Protein AF-A0A822GB26-F1 (afdb_monomer_lite)

Radius of gyration: 25.75 Å; chains: 1; bounding box: 28×36×82 Å

Foldseek 3Di:
DDDDPDPPPPPPPDPDDDDDDPPDDQDPPQDKAPKDDWDDFPDPDDDGDIDIDIDGD

Sequence (57 aa):
TRNFTSQQPNCTDSLIEVRDCNIGCCSVDGNWSPWSPWNNCTADCNGGERVRTRQCN

Structure (mmCIF, N/CA/C/O backbone):
data_AF-A0A822GB26-F1
#
_entry.id   AF-A0A822GB26-F1
#
loop_
_atom_site.group_PDB
_atom_site.id
_atom_site.type_symbol
_atom_site.label_atom_id
_atom_site.label_alt_id
_atom_site.label_comp_id
_atom_site.label_asym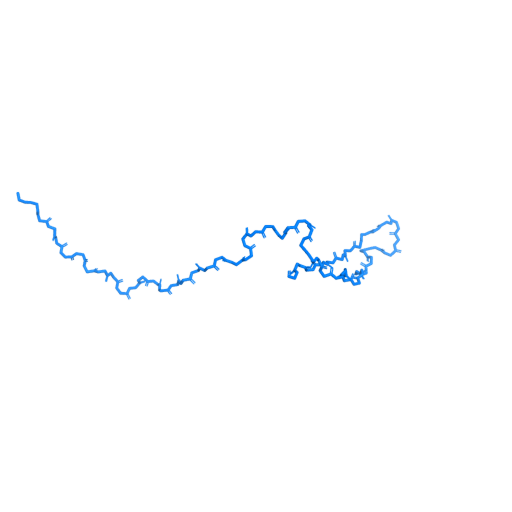_id
_atom_site.label_entity_id
_atom_site.label_seq_id
_atom_site.pdbx_PDB_ins_code
_atom_site.Cartn_x
_atom_site.Cartn_y
_atom_site.Cartn_z
_atom_site.occupancy
_atom_site.B_iso_or_equiv
_atom_site.auth_seq_id
_atom_site.auth_comp_id
_atom_site.auth_asym_id
_atom_site.auth_atom_id
_atom_site.pdbx_PDB_model_num
ATOM 1 N N . THR A 1 1 ? -11.225 12.784 -62.885 1.00 42.66 1 THR A N 1
ATOM 2 C CA . THR A 1 1 ? -10.096 13.541 -62.299 1.00 42.66 1 THR A CA 1
ATOM 3 C C . THR A 1 1 ? -10.541 14.050 -60.940 1.00 42.66 1 THR A C 1
ATOM 5 O O . THR A 1 1 ? -11.398 14.920 -60.893 1.00 42.66 1 THR A O 1
ATOM 8 N N . ARG A 1 2 ? -10.119 13.412 -59.835 1.00 49.38 2 ARG A N 1
ATOM 9 C CA . ARG A 1 2 ? -10.568 13.792 -58.480 1.00 49.38 2 ARG A CA 1
A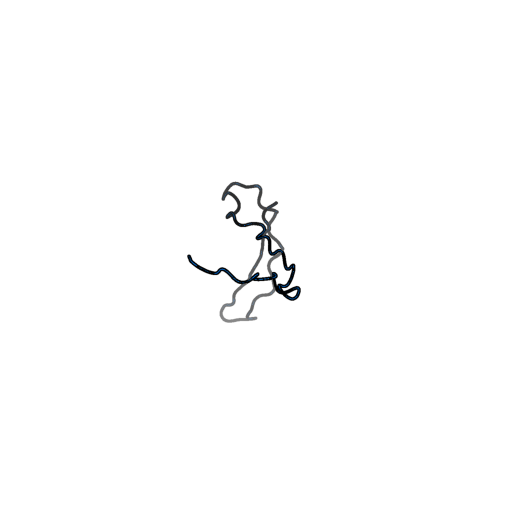TOM 10 C C . ARG A 1 2 ? -9.627 14.854 -57.911 1.00 49.38 2 ARG A C 1
ATOM 12 O O . ARG A 1 2 ? -8.442 14.593 -57.744 1.00 49.38 2 ARG A O 1
ATOM 19 N N . ASN A 1 3 ? -10.193 16.033 -57.672 1.00 51.94 3 ASN A N 1
ATOM 20 C CA . ASN A 1 3 ? -9.601 17.146 -56.942 1.00 51.94 3 ASN A CA 1
ATOM 21 C C . ASN A 1 3 ? -9.397 16.750 -55.479 1.00 51.94 3 ASN A C 1
ATOM 23 O O . ASN A 1 3 ? -10.356 16.349 -54.823 1.00 51.94 3 ASN A O 1
ATOM 27 N N . PHE A 1 4 ? -8.188 16.931 -54.962 1.00 60.03 4 PHE A N 1
ATOM 28 C CA . PHE A 1 4 ? -7.934 16.933 -53.528 1.00 60.03 4 PHE A CA 1
ATOM 29 C C . PHE A 1 4 ? -7.279 18.267 -53.192 1.00 60.03 4 PHE A C 1
ATOM 31 O O . PHE A 1 4 ? -6.085 18.474 -53.382 1.00 60.03 4 PHE A O 1
ATOM 38 N N . THR A 1 5 ? -8.132 19.207 -52.797 1.00 56.09 5 THR A N 1
ATOM 39 C CA . THR A 1 5 ? -7.766 20.476 -52.172 1.00 56.09 5 THR A CA 1
ATOM 40 C C . THR A 1 5 ? -6.802 20.229 -51.018 1.00 56.09 5 THR A C 1
ATOM 42 O O . THR A 1 5 ? -7.016 19.324 -50.213 1.00 56.09 5 THR A O 1
ATOM 45 N N . SER A 1 6 ? -5.760 21.054 -50.949 1.00 61.94 6 SER A N 1
ATOM 46 C CA . SER A 1 6 ? -4.765 21.101 -49.882 1.00 61.94 6 SER A CA 1
ATOM 47 C C . SER A 1 6 ? -5.426 21.163 -48.502 1.00 61.94 6 SER A C 1
ATOM 49 O O . SER A 1 6 ? -5.855 22.227 -48.054 1.00 61.94 6 SER A O 1
ATOM 51 N N . GLN A 1 7 ? -5.485 20.034 -47.803 1.00 59.91 7 GLN A N 1
ATOM 52 C CA . GLN A 1 7 ? -5.692 20.032 -46.361 1.00 59.91 7 GLN A CA 1
ATOM 53 C C . GLN A 1 7 ? -4.353 20.360 -45.710 1.00 59.91 7 GLN A C 1
ATOM 55 O O . GLN A 1 7 ? -3.527 19.498 -45.428 1.00 59.91 7 GLN A O 1
ATOM 60 N N . GLN A 1 8 ? -4.131 21.662 -45.558 1.00 60.41 8 GLN A N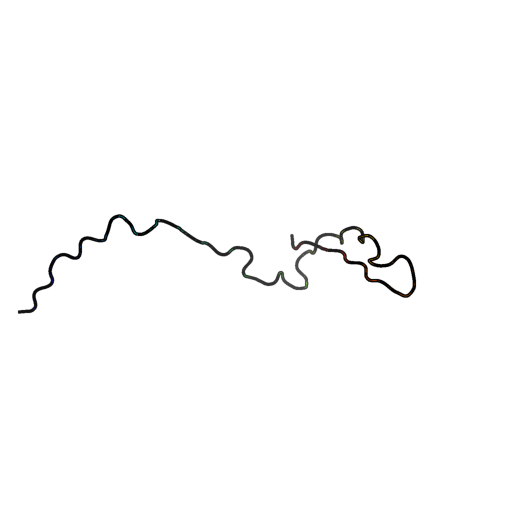 1
ATOM 61 C CA . GLN A 1 8 ? -3.115 22.223 -44.685 1.00 60.41 8 GLN A CA 1
ATOM 62 C C . GLN A 1 8 ? -3.444 21.741 -43.259 1.00 60.41 8 GLN A C 1
ATOM 64 O O . GLN A 1 8 ? -4.569 21.978 -42.809 1.00 60.41 8 GLN A O 1
ATOM 69 N N . PRO A 1 9 ? -2.544 21.020 -42.568 1.00 58.41 9 PRO A N 1
ATOM 70 C CA . PRO A 1 9 ? -2.830 20.545 -41.221 1.00 58.41 9 PRO A CA 1
ATOM 71 C C . PRO A 1 9 ? -3.012 21.774 -40.327 1.00 58.41 9 PRO A C 1
ATOM 73 O O . PRO A 1 9 ? -2.183 22.685 -40.337 1.00 58.41 9 PRO A O 1
ATOM 76 N N . ASN A 1 10 ? -4.143 21.850 -39.629 1.00 59.53 10 ASN A N 1
ATOM 77 C CA . ASN A 1 10 ? -4.436 22.958 -38.729 1.00 59.53 10 ASN A CA 1
ATOM 78 C C . ASN A 1 10 ? -3.324 23.053 -37.673 1.00 59.53 10 ASN A C 1
ATOM 80 O O . ASN A 1 10 ? -3.083 22.103 -36.936 1.00 59.53 10 ASN A O 1
ATOM 84 N N . CYS A 1 11 ? -2.675 24.215 -37.555 1.00 63.06 11 CYS A N 1
ATOM 85 C CA . CYS A 1 11 ? -1.626 24.490 -36.559 1.00 63.06 11 CYS A CA 1
ATOM 86 C C . CYS A 1 11 ? -2.166 24.616 -35.114 1.00 63.06 11 CYS A C 1
ATOM 88 O O . CYS A 1 11 ? -1.628 25.373 -34.310 1.00 63.06 11 CYS A O 1
ATOM 90 N N . THR A 1 12 ? -3.265 23.935 -34.797 1.00 63.69 12 THR A N 1
ATOM 91 C CA . THR A 1 12 ? -3.937 23.926 -33.486 1.00 63.69 12 THR A CA 1
ATOM 92 C C . THR A 1 12 ? -4.185 22.514 -32.962 1.00 63.69 12 THR A C 1
ATOM 94 O O . THR A 1 12 ? -4.849 22.355 -31.941 1.00 63.69 12 THR A O 1
ATOM 97 N N . ASP A 1 13 ? -3.612 21.488 -33.595 1.00 63.72 13 ASP A N 1
ATOM 98 C CA . ASP A 1 13 ? -3.543 20.175 -32.967 1.00 63.72 13 ASP A CA 1
ATOM 99 C C . ASP A 1 13 ? -2.515 20.233 -31.837 1.00 63.72 13 ASP A C 1
ATOM 101 O O . ASP A 1 13 ? -1.321 20.460 -32.036 1.00 63.72 13 ASP A O 1
ATOM 105 N N . SER A 1 14 ? -3.021 20.117 -30.613 1.00 69.25 14 SER A N 1
ATOM 106 C CA . SER A 1 14 ? -2.216 20.168 -29.402 1.00 69.25 14 SER A CA 1
ATOM 107 C C . SER A 1 14 ? -1.130 19.093 -29.464 1.00 69.25 14 SER A C 1
ATOM 109 O O . SER A 1 14 ? -1.440 17.910 -29.572 1.00 69.25 14 SER A O 1
ATOM 111 N N . LEU A 1 15 ? 0.139 19.503 -29.358 1.00 71.06 15 LEU A N 1
ATOM 112 C CA . LEU A 1 15 ? 1.322 18.629 -29.291 1.00 71.06 15 LEU A CA 1
ATOM 113 C C . LEU A 1 15 ? 1.408 17.889 -27.943 1.00 71.06 15 LEU A C 1
ATOM 115 O O . LEU A 1 15 ? 2.471 17.803 -27.329 1.00 71.06 15 LEU A O 1
ATOM 119 N N . ILE A 1 16 ? 0.275 17.424 -27.423 1.00 75.75 16 ILE A N 1
ATOM 120 C CA . ILE A 1 16 ? 0.222 16.725 -26.149 1.00 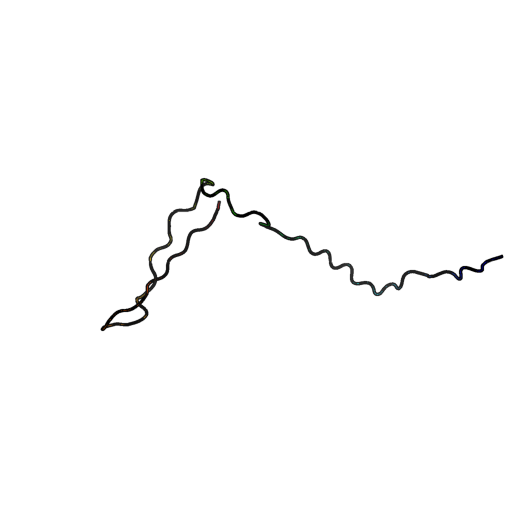75.75 16 ILE A CA 1
ATOM 121 C C . ILE A 1 16 ? 0.602 15.276 -26.421 1.00 75.75 16 ILE A C 1
ATOM 123 O O . ILE A 1 16 ? -0.173 14.496 -26.968 1.00 75.75 16 ILE A O 1
ATOM 127 N N . GLU A 1 17 ? 1.819 14.930 -26.024 1.00 77.12 17 GLU A N 1
ATOM 128 C CA . GLU A 1 17 ? 2.287 13.557 -25.989 1.00 77.12 17 GLU A CA 1
ATOM 129 C C . GLU A 1 17 ? 1.965 12.969 -24.613 1.00 77.12 17 GLU A C 1
ATOM 131 O O . GLU A 1 17 ? 2.578 13.318 -23.603 1.00 77.12 17 GLU A O 1
ATOM 136 N N . VAL A 1 18 ? 0.976 12.080 -24.569 1.00 81.19 18 VAL A N 1
ATOM 137 C CA . VAL A 1 18 ? 0.693 11.277 -23.379 1.00 81.19 18 VAL A CA 1
ATOM 138 C C . VAL A 1 18 ? 1.437 9.959 -23.525 1.00 81.19 18 VAL A C 1
ATOM 140 O O . VAL A 1 18 ? 1.275 9.258 -24.523 1.00 81.19 18 VAL A O 1
ATOM 143 N N . ARG A 1 19 ? 2.253 9.618 -22.525 1.00 81.00 19 ARG A N 1
ATOM 144 C CA . ARG A 1 19 ? 2.853 8.289 -22.403 1.00 81.00 19 ARG A CA 1
ATOM 145 C C . ARG A 1 19 ? 2.394 7.658 -21.109 1.00 81.00 19 ARG A C 1
ATOM 147 O O . ARG A 1 19 ? 2.611 8.215 -20.034 1.00 81.00 19 ARG A O 1
ATOM 154 N N . ASP A 1 20 ? 1.803 6.483 -21.231 1.00 78.94 20 ASP A N 1
ATOM 155 C CA . ASP A 1 20 ? 1.478 5.672 -20.075 1.00 78.94 20 ASP A CA 1
ATOM 156 C C . ASP A 1 20 ? 2.777 5.175 -19.417 1.00 78.94 20 ASP A C 1
ATOM 158 O O . ASP A 1 20 ? 3.716 4.736 -20.089 1.00 78.94 20 ASP A O 1
ATOM 162 N N . CYS A 1 21 ? 2.844 5.242 -18.089 1.00 75.06 21 CYS A N 1
ATOM 163 C CA . CYS A 1 21 ? 3.930 4.672 -17.298 1.00 75.06 21 CYS A CA 1
ATOM 164 C C . CYS A 1 21 ? 3.377 3.581 -16.377 1.00 75.06 21 CYS A C 1
ATOM 166 O O . CYS A 1 21 ? 2.214 3.620 -15.984 1.00 75.06 21 CYS A O 1
ATOM 168 N N . ASN A 1 22 ? 4.206 2.589 -16.037 1.00 67.38 22 ASN A N 1
ATOM 169 C CA . ASN A 1 22 ? 3.832 1.488 -15.136 1.00 67.38 22 ASN A CA 1
ATOM 170 C C . ASN A 1 22 ? 2.606 0.673 -15.614 1.00 67.38 22 ASN A C 1
ATOM 172 O O . ASN A 1 22 ? 1.783 0.242 -14.814 1.00 67.38 22 ASN A O 1
ATOM 176 N N . ILE A 1 23 ? 2.502 0.445 -16.930 1.00 69.50 23 ILE A N 1
ATOM 177 C CA . ILE A 1 23 ? 1.394 -0.273 -17.605 1.00 69.50 23 ILE A CA 1
ATOM 178 C C . ILE A 1 23 ? 1.345 -1.767 -17.220 1.00 69.50 23 ILE A C 1
ATOM 180 O O . ILE A 1 23 ? 0.370 -2.465 -17.489 1.00 69.50 23 ILE A O 1
ATOM 184 N N . GLY A 1 24 ? 2.398 -2.283 -16.585 1.00 68.44 24 GLY A N 1
ATOM 185 C CA . GLY A 1 24 ? 2.438 -3.644 -16.066 1.00 68.44 24 GLY A CA 1
ATOM 186 C C . GLY A 1 24 ? 2.015 -3.704 -14.603 1.00 68.44 24 GLY A C 1
ATOM 187 O O . GLY A 1 24 ? 2.454 -2.892 -13.789 1.00 68.44 24 GLY A O 1
ATOM 188 N N . CYS A 1 25 ? 1.246 -4.733 -14.234 1.00 64.06 25 CYS A N 1
ATOM 189 C CA . CYS A 1 25 ? 1.285 -5.202 -12.855 1.00 64.06 25 CYS A CA 1
ATOM 190 C C . CYS A 1 25 ? 2.741 -5.535 -12.547 1.00 64.06 25 CYS A C 1
ATOM 192 O O . CYS A 1 25 ? 3.350 -6.333 -13.263 1.00 64.06 25 CYS A O 1
ATOM 194 N N . CYS A 1 26 ? 3.298 -4.932 -11.504 1.00 65.56 26 CYS A N 1
ATOM 195 C CA . CYS A 1 26 ? 4.572 -5.393 -10.993 1.00 65.56 26 CYS A CA 1
ATOM 196 C C . CYS A 1 26 ? 4.484 -6.893 -10.777 1.00 65.56 26 CYS A C 1
ATOM 198 O O . CYS A 1 26 ? 3.512 -7.358 -10.170 1.00 65.56 26 CYS A O 1
ATOM 200 N N . SER A 1 27 ? 5.440 -7.633 -11.348 1.00 61.66 27 SER A N 1
ATOM 201 C CA . SER A 1 27 ? 5.573 -9.075 -11.167 1.00 61.66 27 SER A CA 1
ATOM 202 C C . SER A 1 27 ? 5.250 -9.382 -9.708 1.00 61.66 27 SER A C 1
ATOM 204 O O . SER A 1 27 ? 5.720 -8.667 -8.826 1.00 61.66 27 SER A O 1
ATOM 206 N N . VAL A 1 28 ? 4.408 -10.374 -9.419 1.00 59.97 28 VAL A N 1
ATOM 207 C CA . VAL A 1 28 ? 3.979 -10.633 -8.029 1.00 59.97 28 VAL A CA 1
ATOM 208 C C . VAL A 1 28 ? 5.198 -10.875 -7.115 1.00 59.97 28 VAL A C 1
ATOM 210 O O . VAL A 1 28 ? 5.172 -10.487 -5.945 1.00 59.97 28 VAL A O 1
ATOM 213 N N . ASP A 1 29 ? 6.291 -11.371 -7.710 1.00 60.28 29 ASP A N 1
ATOM 214 C CA . ASP A 1 29 ? 7.619 -11.593 -7.118 1.00 60.28 29 ASP A CA 1
ATOM 215 C C . ASP A 1 29 ? 8.616 -10.426 -7.314 1.00 60.28 29 ASP A C 1
ATOM 217 O O . ASP A 1 29 ? 9.768 -10.493 -6.890 1.00 60.28 29 ASP A O 1
ATOM 221 N N . GLY A 1 30 ? 8.204 -9.350 -7.984 1.00 57.38 30 GLY A N 1
ATOM 222 C CA . GLY A 1 30 ? 8.994 -8.155 -8.257 1.00 57.38 30 GLY A CA 1
ATOM 223 C C . GLY A 1 30 ? 9.153 -7.331 -6.989 1.00 57.38 30 GLY A C 1
ATOM 224 O O . GLY A 1 30 ? 8.206 -6.675 -6.570 1.00 57.38 30 GLY A O 1
ATOM 225 N N . ASN A 1 31 ? 10.335 -7.444 -6.372 1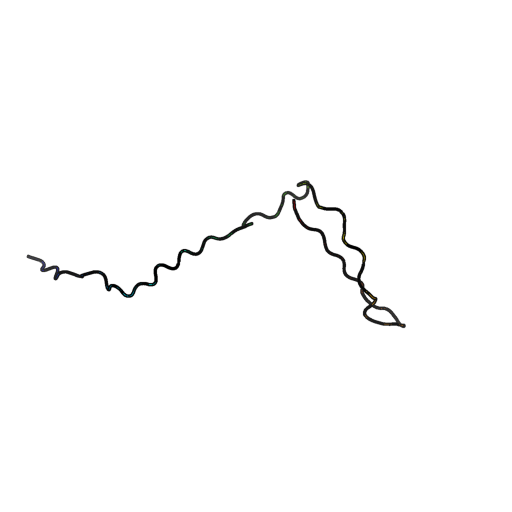.00 69.44 31 ASN A N 1
ATOM 226 C CA . ASN A 1 31 ? 10.889 -6.674 -5.250 1.00 69.44 31 ASN A CA 1
ATOM 227 C C . ASN A 1 31 ? 9.979 -5.580 -4.668 1.00 69.44 31 ASN A C 1
ATOM 229 O O . ASN A 1 31 ? 10.253 -4.382 -4.777 1.00 69.44 31 ASN A O 1
ATOM 233 N N . TRP A 1 32 ? 8.916 -6.000 -3.984 1.00 78.81 32 TRP A N 1
ATOM 234 C CA . TRP A 1 32 ? 8.092 -5.088 -3.211 1.00 78.81 32 TRP A CA 1
ATOM 235 C C . TRP A 1 32 ? 8.970 -4.348 -2.210 1.00 78.81 32 TRP A C 1
ATOM 237 O O . TRP A 1 32 ? 9.785 -4.956 -1.509 1.00 78.81 32 TRP A O 1
ATOM 247 N N . SER A 1 33 ? 8.763 -3.040 -2.092 1.00 83.81 33 SER A N 1
ATOM 248 C CA . SER A 1 33 ? 9.287 -2.306 -0.954 1.00 83.81 33 SER A CA 1
ATOM 249 C C . SER A 1 33 ? 8.773 -2.950 0.342 1.00 83.81 33 SER A C 1
ATOM 251 O O . SER A 1 33 ? 7.697 -3.569 0.358 1.00 83.81 33 SER A O 1
ATOM 253 N N . PRO A 1 34 ? 9.480 -2.764 1.468 1.00 88.62 34 PRO A N 1
ATOM 254 C CA . PRO A 1 34 ? 8.895 -3.029 2.771 1.00 88.62 34 PRO A CA 1
ATOM 255 C C . PRO A 1 34 ? 7.529 -2.339 2.897 1.00 88.62 34 PRO A C 1
ATOM 257 O O . PRO A 1 34 ? 7.300 -1.269 2.323 1.00 88.62 34 PRO A O 1
ATOM 260 N N . TRP A 1 35 ? 6.617 -2.966 3.639 1.00 90.56 35 TRP A N 1
ATOM 261 C CA . TRP A 1 35 ? 5.331 -2.359 3.965 1.00 90.56 35 TRP A CA 1
ATOM 262 C C . TRP A 1 35 ? 5.531 -1.034 4.700 1.00 90.56 35 TRP A C 1
ATOM 264 O O . TRP A 1 35 ? 6.372 -0.937 5.595 1.00 90.56 35 TRP A O 1
ATOM 274 N N . SER A 1 36 ? 4.700 -0.044 4.381 1.00 93.62 36 SER A N 1
ATOM 275 C CA . SER A 1 36 ? 4.562 1.143 5.214 1.00 93.62 36 SER A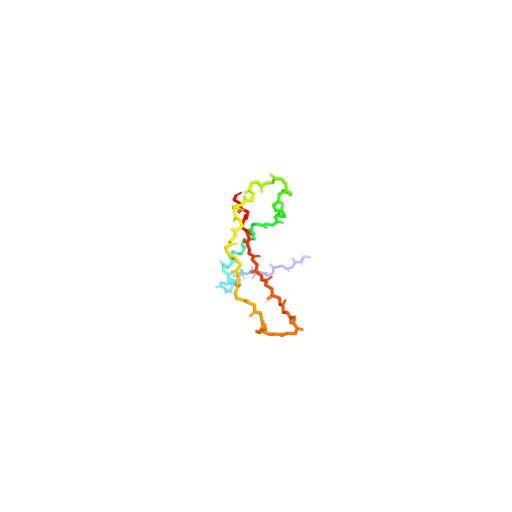 CA 1
ATOM 276 C C . SER A 1 36 ? 4.073 0.754 6.617 1.00 93.62 36 SER A C 1
ATOM 278 O O . SER A 1 36 ? 3.429 -0.293 6.793 1.00 93.62 36 SER A O 1
ATOM 280 N N . PRO A 1 37 ? 4.287 1.617 7.624 1.00 96.38 37 PRO A N 1
ATOM 281 C CA . PRO A 1 37 ? 3.548 1.522 8.870 1.00 96.38 37 PRO A CA 1
ATOM 282 C C . PRO A 1 37 ? 2.040 1.505 8.597 1.00 96.38 37 PRO A C 1
ATOM 284 O O . PRO A 1 37 ? 1.554 2.107 7.635 1.00 96.38 37 PRO A O 1
ATOM 287 N N . TRP A 1 38 ? 1.303 0.804 9.452 1.00 96.12 38 TRP A N 1
ATOM 288 C CA . TRP A 1 38 ? -0.152 0.866 9.460 1.00 96.12 38 TRP A CA 1
ATOM 289 C C . TRP A 1 38 ? -0.625 2.275 9.816 1.00 96.12 38 TRP A C 1
ATOM 291 O O . TRP A 1 38 ? -0.072 2.900 10.723 1.00 96.12 38 TRP A O 1
ATOM 301 N N . ASN A 1 39 ? -1.693 2.734 9.170 1.00 95.44 39 ASN A N 1
ATOM 302 C CA . ASN A 1 39 ? -2.385 3.949 9.584 1.00 95.44 39 ASN A CA 1
ATOM 303 C C . ASN A 1 39 ? -3.137 3.762 10.924 1.00 95.44 39 ASN A C 1
ATOM 305 O O . ASN A 1 39 ? -3.106 2.691 11.558 1.00 95.44 39 ASN A O 1
ATOM 309 N N . ASN A 1 40 ? -3.798 4.838 11.360 1.00 95.19 40 ASN A N 1
ATOM 310 C CA . ASN A 1 40 ? -4.693 4.786 12.506 1.00 95.19 40 ASN A CA 1
ATOM 311 C C . ASN A 1 40 ? -5.932 3.934 12.199 1.00 95.19 40 ASN A C 1
ATOM 313 O O . ASN A 1 40 ? -6.361 3.850 11.048 1.00 95.19 40 ASN A O 1
ATOM 317 N N . CYS A 1 41 ? -6.507 3.327 13.234 1.00 95.69 41 CYS A N 1
ATOM 318 C CA . CYS A 1 41 ? -7.775 2.619 13.104 1.00 95.69 41 CYS A CA 1
ATOM 319 C C . CYS A 1 41 ? -8.889 3.601 12.717 1.00 95.69 41 CYS A C 1
ATOM 321 O O . CYS A 1 41 ? -8.925 4.721 13.228 1.00 95.69 41 CYS A O 1
ATOM 323 N N . THR A 1 42 ? -9.803 3.191 11.835 1.00 96.44 42 THR A N 1
ATOM 324 C CA . THR A 1 42 ? -10.966 4.020 11.465 1.00 96.44 42 THR A CA 1
ATOM 325 C C . THR A 1 42 ? -11.976 4.196 12.600 1.00 96.44 42 THR A C 1
ATOM 327 O O . THR A 1 42 ? -12.801 5.103 12.536 1.00 96.44 42 THR A O 1
ATOM 330 N N . ALA A 1 43 ? -11.910 3.357 13.634 1.00 94.81 43 ALA A N 1
ATOM 331 C CA . ALA A 1 43 ? -12.756 3.444 14.814 1.00 94.81 43 ALA A CA 1
ATOM 332 C C . ALA A 1 43 ? -11.957 3.144 16.084 1.00 94.81 43 ALA A C 1
ATOM 334 O O . ALA A 1 43 ? -11.104 2.252 16.101 1.00 94.81 43 ALA A O 1
ATOM 335 N N . ASP A 1 44 ? -12.291 3.848 17.161 1.00 90.69 44 ASP A N 1
ATOM 336 C CA . ASP A 1 44 ? -11.675 3.645 18.473 1.00 90.69 44 ASP A CA 1
ATOM 337 C C . ASP A 1 44 ? -12.270 2.430 19.221 1.00 90.69 44 ASP A C 1
ATOM 339 O O . ASP A 1 44 ? -11.645 1.898 20.138 1.00 90.69 44 ASP A O 1
ATOM 343 N N . CYS A 1 45 ? -13.464 1.951 18.833 1.00 89.25 45 CYS A N 1
ATOM 344 C CA . CYS A 1 45 ? -14.124 0.773 19.410 1.00 89.25 45 CYS A CA 1
ATOM 345 C C . CYS A 1 45 ? -15.128 0.113 18.438 1.00 89.25 45 CYS A C 1
ATOM 347 O O . CYS A 1 45 ? -15.498 0.695 17.424 1.00 89.25 45 CYS A O 1
ATOM 349 N N . ASN A 1 46 ? -15.576 -1.111 18.759 1.00 91.12 46 ASN A N 1
ATOM 350 C CA . ASN A 1 46 ? -16.563 -1.909 17.999 1.00 91.12 46 ASN A CA 1
ATOM 351 C C . ASN A 1 46 ? -16.144 -2.373 16.587 1.00 91.12 46 ASN A C 1
ATOM 353 O O . ASN A 1 46 ? -16.990 -2.785 15.798 1.00 91.12 46 ASN A O 1
ATOM 357 N N . GLY A 1 47 ? -14.837 -2.396 16.310 1.00 89.38 47 GLY A N 1
ATOM 358 C CA . GLY A 1 47 ? -14.267 -2.869 15.046 1.00 89.38 47 GLY A CA 1
ATOM 359 C C . GLY A 1 47 ? -14.011 -1.729 14.060 1.00 89.38 47 GLY A C 1
ATOM 360 O O . GLY A 1 47 ? -14.857 -0.869 13.848 1.00 89.38 47 GLY A O 1
ATOM 361 N N . GLY A 1 48 ? -12.819 -1.723 13.466 1.00 92.69 48 GLY A N 1
ATOM 362 C CA . GLY A 1 48 ? -12.377 -0.724 12.501 1.00 92.69 48 GLY A CA 1
ATOM 363 C C . GLY A 1 48 ? -11.309 -1.300 11.581 1.00 92.69 48 GLY A C 1
ATOM 364 O O . GLY A 1 48 ? -10.833 -2.421 11.772 1.00 92.69 48 GLY A O 1
ATOM 365 N N . GLU A 1 49 ? -10.938 -0.532 10.570 1.00 96.12 49 GLU A N 1
ATOM 366 C CA . GLU A 1 49 ? -10.012 -0.956 9.530 1.00 96.12 49 GLU A CA 1
ATOM 367 C C . GLU A 1 49 ? -8.698 -0.193 9.646 1.00 96.12 49 GLU A C 1
ATOM 369 O O . GLU A 1 49 ? -8.648 0.960 10.082 1.00 96.12 49 GLU A O 1
ATOM 374 N N . ARG A 1 50 ? -7.613 -0.856 9.244 1.00 96.38 50 ARG A N 1
ATOM 375 C CA . ARG A 1 50 ? -6.298 -0.240 9.090 1.00 96.38 50 ARG A CA 1
ATOM 376 C C . ARG A 1 50 ? -5.775 -0.568 7.708 1.00 96.38 50 ARG A C 1
ATOM 378 O O . ARG A 1 50 ? -5.904 -1.691 7.229 1.00 96.38 50 ARG A O 1
ATOM 385 N N . VAL A 1 51 ? -5.159 0.420 7.086 1.00 95.81 51 VAL A N 1
ATOM 386 C CA . VAL A 1 51 ? -4.599 0.356 5.743 1.00 95.81 51 VAL A CA 1
ATOM 387 C C . VAL A 1 51 ? -3.096 0.588 5.835 1.00 95.81 51 VAL A C 1
ATOM 389 O O . VAL A 1 51 ? -2.607 1.382 6.643 1.00 95.81 51 VAL A O 1
ATOM 392 N N . ARG A 1 52 ? -2.354 -0.126 4.995 1.00 96.19 52 ARG A N 1
ATOM 393 C CA . ARG A 1 52 ? -0.929 0.088 4.741 1.00 96.19 52 ARG A CA 1
ATOM 394 C C . ARG A 1 52 ? -0.662 -0.103 3.258 1.00 96.19 52 ARG A C 1
ATOM 396 O O . ARG A 1 52 ? -1.390 -0.838 2.590 1.00 96.19 52 ARG A O 1
ATOM 403 N N . THR A 1 53 ? 0.390 0.520 2.758 1.00 91.38 53 THR A N 1
ATOM 404 C CA . THR A 1 53 ? 0.766 0.454 1.347 1.00 91.38 53 THR A CA 1
ATOM 405 C C . THR A 1 53 ? 2.184 -0.081 1.205 1.00 91.38 53 THR A C 1
ATOM 407 O O . THR A 1 53 ? 2.969 -0.108 2.152 1.00 91.38 53 THR A O 1
ATOM 410 N N . ARG A 1 54 ? 2.507 -0.570 0.016 1.00 86.38 54 ARG A N 1
ATOM 411 C CA . ARG A 1 54 ? 3.867 -0.907 -0.402 1.00 86.38 54 ARG A CA 1
ATOM 412 C C . ARG A 1 54 ? 3.998 -0.526 -1.863 1.00 86.38 54 ARG A C 1
ATOM 414 O O . ARG A 1 54 ? 3.013 -0.591 -2.601 1.00 86.38 54 ARG A O 1
ATOM 421 N N . GLN A 1 55 ? 5.184 -0.101 -2.252 1.00 81.81 55 GLN A N 1
ATOM 422 C CA . GLN A 1 55 ? 5.478 0.263 -3.625 1.00 81.81 55 GLN A CA 1
ATOM 423 C C . GLN A 1 55 ? 6.184 -0.894 -4.311 1.00 81.81 55 GLN A C 1
ATOM 425 O O . GLN A 1 55 ? 6.803 -1.749 -3.677 1.00 81.81 55 GLN A O 1
ATOM 430 N N . CYS A 1 56 ? 6.048 -0.921 -5.621 1.00 73.62 56 CYS A N 1
ATOM 431 C CA . CYS A 1 56 ? 6.875 -1.747 -6.467 1.00 73.62 56 CYS A CA 1
ATOM 432 C C . CYS A 1 56 ? 8.135 -0.952 -6.808 1.00 73.62 56 CYS A C 1
ATOM 434 O O . CYS A 1 56 ? 8.009 0.200 -7.228 1.00 73.62 56 CYS A O 1
ATOM 436 N N . ASN A 1 57 ? 9.305 -1.541 -6.550 1.00 62.09 57 ASN A N 1
ATOM 437 C CA . ASN A 1 57 ? 10.597 -0.953 -6.908 1.00 62.09 57 ASN A CA 1
ATOM 438 C C . ASN A 1 57 ? 11.014 -1.353 -8.321 1.00 62.09 57 ASN A C 1
ATOM 440 O O . ASN A 1 57 ? 10.799 -2.535 -8.676 1.00 62.09 57 ASN A O 1
#

Organism: NCBI:txid392032

pLDDT: mean 76.18, std 15.22, range [42.66, 96.44]

Secondary structure (DSSP, 8-state):
-------PPPTTS----------SPP-TTS-BPPPPPP---S-SSS---------B-

InterPro domains:
  IPR000884 Thrombospondin type-1 (TSP1) repeat [PF00090] (33-57)
  IPR000884 Thrombospondin type-1 (TSP1) repeat [PS50092] (29-57)
  IPR036383 Thrombospondin type-1 repeat superfamily [G3DSA:2.20.100.10] (27-57)
  IPR036383 Thrombospondin type-1 repeat superfamily [SSF82895] (25-57)